Protein AF-A0A1B1ZJK2-F1 (afdb_monomer_lite)

Radius of gyration: 19.03 Å; chains: 1; bounding box: 49×29×57 Å

Foldseek 3Di:
DQDPVNVVVPDDCVVVVVVVVVVVLVVLLVVLCVPLPDDDDPPDPSNVVCPPHCVVVVSVLSSLLSSLLVCVVVVHDSQVSVLVCVVSPNALQSNQVSNVHHSVVSCVVHVVVSVCVVVVHDPPDDD

Secondary structure (DSSP, 8-state):
---HHHHHTTS--HHHHHHHHHHHHHHHHHHHHHHH-PPPPTTSHHHHHHTTSSHHHHHHHHHHHHHHHHHHHTT--SHHHHHHHHHTT--HHHHHHHTTS-HHHHHHHHHHHHHHHHTT--TT---

Sequence (127 aa):
MTTIPDHVLTVDVTPAATAVTAAAVAELDRHADAIAGVPPLPGTPEWEAEQGTDVPAQRETAWRLVAFRIGLAAGLDPLPHLVVLRHTGVSWDLIGRAAGITRQSAHERWAPRVAAVTAGRDPGTRP

Structure (mmCIF, N/CA/C/O backbone):
data_AF-A0A1B1ZJK2-F1
#
_entry.id   AF-A0A1B1ZJK2-F1
#
loop_
_atom_site.group_PDB
_atom_site.id
_atom_site.type_symbol
_atom_site.label_atom_id
_atom_site.label_alt_id
_atom_site.label_comp_id
_atom_site.label_asym_id
_atom_site.label_entity_id
_atom_site.label_seq_id
_atom_site.pdbx_PDB_ins_code
_atom_site.Cartn_x
_atom_site.Cartn_y
_atom_site.Cartn_z
_atom_site.occupancy
_atom_site.B_iso_or_equiv
_atom_site.auth_seq_id
_atom_site.auth_comp_id
_atom_site.auth_asym_id
_atom_site.auth_atom_id
_atom_site.pdbx_P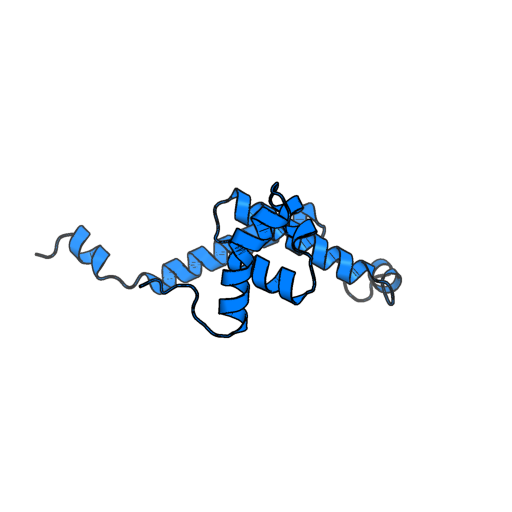DB_model_num
ATOM 1 N N . MET A 1 1 ? -33.452 -8.144 29.625 1.00 66.31 1 MET A N 1
ATOM 2 C CA . MET A 1 1 ? -33.573 -7.894 28.174 1.00 66.31 1 MET A CA 1
ATOM 3 C C . MET A 1 1 ? -32.297 -7.218 27.732 1.00 66.31 1 MET A C 1
ATOM 5 O O . MET A 1 1 ? -32.038 -6.118 28.195 1.00 66.31 1 MET A O 1
ATOM 9 N N . THR A 1 2 ? -31.489 -7.892 26.923 1.00 76.50 2 THR A N 1
ATOM 10 C CA . THR A 1 2 ? -30.295 -7.302 26.308 1.00 76.50 2 THR A CA 1
ATOM 11 C C . THR A 1 2 ? -30.757 -6.267 25.288 1.00 76.50 2 THR A C 1
ATOM 13 O O . THR A 1 2 ? -31.650 -6.561 24.489 1.00 76.50 2 THR A O 1
ATOM 16 N N . THR A 1 3 ? -30.237 -5.044 25.359 1.00 94.44 3 THR A N 1
ATOM 17 C CA . THR A 1 3 ? -30.608 -4.003 24.396 1.00 94.44 3 THR A CA 1
ATOM 18 C C . THR A 1 3 ? -29.933 -4.272 23.047 1.00 94.44 3 THR A C 1
ATOM 20 O O . THR A 1 3 ? -28.987 -5.056 22.958 1.00 94.44 3 THR A O 1
ATOM 23 N N . ILE A 1 4 ? -30.410 -3.636 21.973 1.00 93.38 4 ILE A N 1
ATOM 24 C CA . ILE A 1 4 ? -29.772 -3.750 20.650 1.00 93.38 4 ILE A CA 1
ATOM 25 C C . ILE A 1 4 ? -28.280 -3.346 20.708 1.00 93.38 4 ILE A C 1
ATOM 27 O O . ILE A 1 4 ? -27.463 -4.107 20.189 1.00 93.38 4 ILE A O 1
ATOM 31 N N . PRO A 1 5 ? -27.886 -2.231 21.366 1.00 95.50 5 PRO A N 1
ATOM 32 C CA . PRO A 1 5 ? -26.473 -1.899 21.563 1.00 95.50 5 PRO A CA 1
ATOM 33 C C . PRO A 1 5 ? -25.661 -2.999 22.258 1.00 95.50 5 PRO A C 1
ATOM 35 O O . PRO A 1 5 ? -24.592 -3.357 21.771 1.00 95.50 5 PRO A O 1
ATOM 38 N N . ASP A 1 6 ? -26.181 -3.580 23.343 1.00 95.69 6 ASP A N 1
ATOM 39 C CA . ASP A 1 6 ? -25.480 -4.638 24.083 1.00 95.69 6 ASP A CA 1
ATOM 40 C C . ASP A 1 6 ? -25.255 -5.884 23.215 1.00 95.69 6 ASP A C 1
ATOM 42 O O . ASP A 1 6 ? -24.209 -6.522 23.297 1.00 95.69 6 ASP A O 1
ATOM 46 N N . HIS A 1 7 ? -26.215 -6.220 22.347 1.00 92.06 7 HIS A N 1
ATOM 47 C CA . HIS A 1 7 ? -26.065 -7.326 21.405 1.00 92.06 7 HIS A CA 1
ATOM 48 C C . HIS A 1 7 ? -24.935 -7.068 20.400 1.00 92.06 7 HIS A C 1
ATOM 50 O O . HIS A 1 7 ? -24.073 -7.932 20.235 1.00 92.06 7 HIS A O 1
ATOM 56 N N . VAL A 1 8 ? -24.891 -5.884 19.776 1.00 95.19 8 VAL A N 1
ATOM 57 C CA . VAL A 1 8 ? -23.861 -5.530 18.778 1.00 95.19 8 VAL A CA 1
ATOM 58 C C . VAL A 1 8 ? -22.448 -5.624 19.363 1.00 95.19 8 VAL A C 1
ATOM 60 O O . VAL A 1 8 ? -21.541 -6.076 18.672 1.00 95.19 8 VAL A O 1
ATOM 63 N N . LEU A 1 9 ? -22.263 -5.282 20.643 1.00 95.31 9 LEU A N 1
ATOM 64 C CA . LEU A 1 9 ? -20.965 -5.379 21.324 1.00 95.31 9 LEU A CA 1
ATOM 65 C C . LEU A 1 9 ? -20.477 -6.822 21.555 1.00 95.31 9 LEU A C 1
ATOM 67 O O . LEU A 1 9 ? -19.307 -7.018 21.874 1.00 95.31 9 LEU A O 1
ATOM 71 N N . THR A 1 10 ? -21.346 -7.827 21.405 1.00 94.75 10 THR A N 1
ATOM 72 C CA . THR A 1 10 ? -21.007 -9.252 21.605 1.00 94.75 10 THR A CA 1
ATOM 73 C C . THR A 1 10 ? -20.830 -10.041 20.308 1.00 94.75 10 THR A C 1
ATOM 75 O O . THR A 1 10 ? -20.395 -11.191 20.347 1.00 94.75 10 THR A O 1
ATOM 78 N N . VAL A 1 11 ? -21.180 -9.455 19.161 1.00 96.62 11 VAL A N 1
ATOM 79 C CA . VAL A 1 11 ? -21.061 -10.109 17.854 1.00 96.62 11 VAL A CA 1
ATOM 80 C C . VAL A 1 11 ? -19.595 -10.146 17.426 1.00 96.62 11 VAL A C 1
ATOM 82 O O . VAL A 1 11 ? -18.902 -9.131 17.481 1.00 96.62 11 VAL A O 1
ATOM 85 N N . ASP A 1 12 ? -19.129 -11.300 16.943 1.00 96.31 12 ASP A N 1
ATOM 86 C CA . ASP A 1 12 ? -17.826 -11.383 16.285 1.00 96.31 12 ASP A CA 1
ATOM 87 C C . ASP A 1 12 ? -17.872 -10.670 14.927 1.00 96.31 12 ASP A C 1
ATOM 89 O O . ASP A 1 12 ? -18.517 -11.117 13.976 1.00 96.31 12 ASP A O 1
ATOM 93 N N . VAL A 1 13 ? -17.169 -9.543 14.844 1.00 97.00 13 VAL A N 1
ATOM 94 C CA . VAL A 1 13 ? -17.073 -8.722 13.632 1.00 97.00 13 VAL A CA 1
ATOM 95 C C . VAL A 1 13 ? -15.910 -9.125 12.724 1.00 97.00 13 VAL A C 1
ATOM 97 O O . VAL A 1 13 ? -15.763 -8.557 11.643 1.00 97.00 13 VAL A O 1
ATOM 100 N N . THR A 1 14 ? -15.091 -10.106 13.114 1.00 97.31 14 THR A N 1
ATOM 101 C CA . THR A 1 14 ? -13.879 -10.519 12.384 1.00 97.31 14 THR A CA 1
ATOM 102 C C . THR A 1 14 ? -14.145 -10.886 10.920 1.00 97.31 14 THR A C 1
ATOM 104 O O . THR A 1 14 ? -13.416 -10.394 10.047 1.00 97.31 14 THR A O 1
ATOM 107 N N . PRO A 1 15 ? -15.194 -11.666 10.581 1.00 97.50 15 PRO A N 1
ATOM 108 C CA . PRO A 1 15 ? -15.494 -11.976 9.183 1.00 97.50 15 PRO A CA 1
ATOM 109 C C . PRO A 1 15 ? -15.840 -10.726 8.364 1.00 97.50 15 PRO A C 1
ATOM 111 O O . PRO A 1 15 ? -15.367 -10.564 7.238 1.00 97.50 15 PRO A O 1
ATOM 114 N N . ALA A 1 16 ? -16.620 -9.809 8.944 1.00 97.69 16 ALA A N 1
ATOM 115 C CA . ALA A 1 16 ? -17.003 -8.564 8.287 1.00 97.69 16 ALA A CA 1
ATOM 116 C C . ALA A 1 16 ? -15.795 -7.635 8.092 1.00 97.69 16 ALA A C 1
ATOM 118 O O . ALA A 1 16 ? -15.606 -7.097 7.004 1.00 97.69 16 ALA A O 1
ATOM 119 N N . ALA A 1 17 ? -14.933 -7.500 9.104 1.00 96.31 17 ALA A N 1
ATOM 120 C CA . ALA A 1 17 ? -13.698 -6.722 9.012 1.00 96.31 17 ALA A CA 1
ATOM 121 C C . ALA A 1 17 ? -12.752 -7.269 7.927 1.00 96.31 17 ALA A C 1
ATOM 123 O O . ALA A 1 17 ? -12.169 -6.502 7.155 1.00 96.31 17 ALA A O 1
ATOM 124 N N . THR A 1 18 ? -12.650 -8.598 7.817 1.00 95.88 18 THR A N 1
ATOM 125 C CA . THR A 1 18 ? -11.867 -9.269 6.768 1.00 95.88 18 THR A CA 1
ATOM 126 C C . THR A 1 18 ? -12.433 -8.967 5.381 1.00 95.88 18 THR A C 1
ATOM 128 O O . THR A 1 18 ? -11.681 -8.592 4.482 1.00 95.88 18 THR A O 1
ATOM 131 N N . ALA A 1 19 ? -13.755 -9.061 5.210 1.00 97.12 19 ALA A N 1
ATOM 132 C CA . ALA A 1 19 ? -14.416 -8.756 3.942 1.00 97.12 19 ALA A CA 1
ATOM 133 C C . ALA A 1 19 ? -14.231 -7.287 3.528 1.00 97.12 19 ALA A C 1
ATOM 135 O O . ALA A 1 19 ? -13.925 -7.011 2.369 1.00 97.12 19 ALA A O 1
ATOM 136 N N . VAL A 1 20 ? -14.350 -6.349 4.474 1.00 96.56 20 VAL A N 1
ATOM 137 C CA . VAL A 1 20 ? -14.107 -4.918 4.226 1.00 96.56 20 VAL A CA 1
ATOM 138 C C . VAL A 1 20 ? -12.661 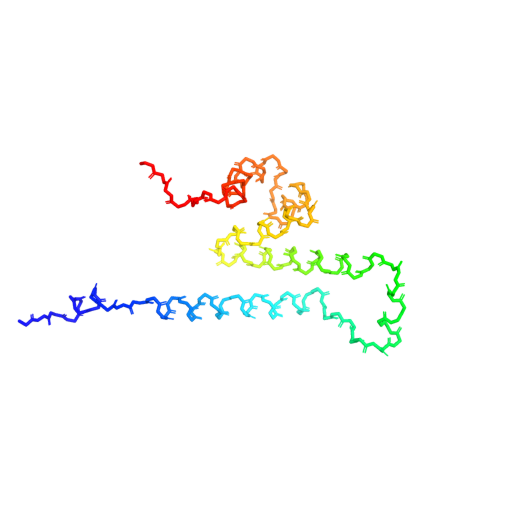-4.673 3.799 1.00 96.56 20 VAL A C 1
ATOM 140 O O . VAL A 1 20 ? -12.422 -3.964 2.825 1.00 96.56 20 VAL A O 1
ATOM 143 N N . THR A 1 21 ? -11.698 -5.295 4.480 1.00 92.56 21 THR A N 1
ATOM 144 C CA . THR A 1 21 ? -10.274 -5.161 4.139 1.00 92.56 21 THR A CA 1
ATOM 145 C C . THR A 1 21 ? -9.985 -5.712 2.744 1.00 92.56 21 THR A C 1
ATOM 147 O O . THR A 1 21 ? -9.339 -5.043 1.942 1.00 92.56 21 THR A O 1
ATOM 150 N N . ALA A 1 22 ? -10.510 -6.897 2.420 1.00 93.00 22 ALA A N 1
ATOM 151 C CA . ALA A 1 22 ? -10.351 -7.499 1.100 1.00 93.00 22 ALA A CA 1
ATOM 152 C C . ALA A 1 22 ? -10.964 -6.628 -0.009 1.00 93.00 22 ALA A C 1
ATOM 154 O O . ALA A 1 22 ? -10.344 -6.436 -1.053 1.00 93.00 22 ALA A O 1
ATOM 155 N N . ALA A 1 23 ? -12.147 -6.052 0.228 1.00 96.62 23 ALA A N 1
ATOM 156 C CA . ALA A 1 23 ? -12.793 -5.151 -0.722 1.00 96.62 23 ALA A CA 1
ATOM 157 C C . ALA A 1 23 ? -11.989 -3.859 -0.941 1.00 96.62 23 ALA A C 1
ATOM 159 O O . ALA A 1 23 ? -11.858 -3.409 -2.079 1.00 96.62 23 ALA A O 1
ATOM 160 N N . ALA A 1 24 ? -11.417 -3.288 0.123 1.00 93.06 24 ALA A N 1
ATOM 161 C CA . ALA A 1 24 ? -10.572 -2.100 0.027 1.00 93.06 24 ALA A CA 1
ATOM 162 C C . ALA A 1 24 ? -9.297 -2.365 -0.790 1.00 93.06 24 ALA A C 1
ATOM 164 O O . ALA A 1 24 ? -8.946 -1.555 -1.646 1.00 93.06 24 ALA A O 1
ATOM 165 N N . VAL A 1 25 ? -8.639 -3.510 -0.572 1.00 91.81 25 VAL A N 1
ATOM 166 C CA . VAL A 1 25 ? -7.463 -3.922 -1.357 1.00 91.81 25 VAL A CA 1
ATOM 167 C C . VAL A 1 25 ? -7.835 -4.129 -2.825 1.00 91.81 25 VAL A C 1
ATOM 169 O O . VAL A 1 25 ? -7.192 -3.559 -3.697 1.00 91.81 25 VAL A O 1
ATOM 172 N N . ALA A 1 26 ? -8.920 -4.853 -3.108 1.00 94.88 26 ALA A N 1
ATOM 173 C CA . ALA A 1 26 ? -9.353 -5.101 -4.482 1.00 94.88 26 ALA A CA 1
ATOM 174 C C . ALA A 1 26 ? -9.729 -3.814 -5.241 1.00 94.88 26 ALA A C 1
ATOM 176 O O . ALA A 1 26 ? -9.540 -3.729 -6.455 1.00 94.88 26 ALA A O 1
ATOM 177 N N . GLU A 1 27 ? -10.286 -2.811 -4.555 1.00 96.69 27 GLU A N 1
ATOM 178 C CA . GLU A 1 27 ? -10.572 -1.509 -5.170 1.00 96.69 27 GLU A CA 1
ATOM 179 C C . GLU A 1 27 ? -9.292 -0.704 -5.430 1.00 96.69 27 GLU A C 1
ATOM 181 O O . GLU A 1 27 ? -9.117 -0.101 -6.489 1.00 96.69 27 GLU A O 1
ATOM 186 N N . LEU A 1 28 ? -8.352 -0.740 -4.490 1.00 94.69 28 LEU A N 1
ATOM 187 C CA . LEU A 1 28 ? -7.046 -0.120 -4.662 1.00 94.69 28 LEU A CA 1
ATOM 188 C C . LEU A 1 28 ? -6.295 -0.724 -5.860 1.00 94.69 28 LEU A C 1
ATOM 190 O O . LEU A 1 28 ? -5.768 0.032 -6.677 1.00 94.69 28 LEU A O 1
ATOM 194 N N . ASP A 1 29 ? -6.318 -2.049 -6.006 1.00 93.12 29 ASP A N 1
ATOM 195 C CA . ASP A 1 29 ? -5.691 -2.765 -7.120 1.00 93.12 29 ASP A CA 1
ATOM 196 C C . ASP A 1 29 ? -6.327 -2.380 -8.464 1.00 93.12 29 ASP A C 1
ATOM 198 O O . ASP A 1 29 ? -5.612 -2.041 -9.407 1.00 93.12 29 ASP A O 1
ATOM 202 N N . ARG A 1 30 ? -7.667 -2.301 -8.535 1.00 96.00 30 ARG A N 1
ATOM 203 C CA . ARG A 1 30 ? -8.378 -1.822 -9.736 1.00 96.00 30 ARG A CA 1
ATOM 204 C C . ARG A 1 30 ? -7.942 -0.418 -10.149 1.00 96.00 30 ARG A C 1
ATOM 206 O O . ARG A 1 30 ? -7.729 -0.154 -11.333 1.00 96.00 30 ARG A O 1
ATOM 213 N N . HIS A 1 31 ? -7.813 0.499 -9.193 1.00 97.12 31 HIS A N 1
ATOM 214 C CA . HIS A 1 31 ? -7.345 1.851 -9.487 1.00 97.12 31 HIS A CA 1
ATOM 215 C C . HIS A 1 31 ? -5.857 1.892 -9.862 1.00 97.12 31 HIS A C 1
ATOM 217 O O . HIS A 1 31 ? -5.469 2.694 -10.714 1.00 97.12 31 HIS A O 1
ATOM 223 N N . ALA A 1 32 ? -5.026 1.035 -9.265 1.00 95.69 32 ALA A N 1
ATOM 224 C CA . ALA A 1 32 ? -3.619 0.919 -9.623 1.00 95.69 32 ALA A CA 1
ATOM 225 C C . ALA A 1 32 ? -3.440 0.395 -11.055 1.00 95.69 32 ALA A C 1
ATOM 227 O O . ALA A 1 32 ? -2.681 0.997 -11.816 1.00 95.69 32 ALA A O 1
ATOM 228 N N . ASP A 1 33 ? -4.206 -0.620 -11.460 1.00 95.25 33 ASP A N 1
ATOM 229 C CA . ASP A 1 33 ? -4.238 -1.134 -12.835 1.00 95.25 33 ASP A CA 1
ATOM 230 C C . ASP A 1 33 ? -4.646 -0.052 -13.839 1.00 95.25 33 ASP A C 1
ATOM 232 O O . ASP A 1 33 ? -4.010 0.112 -14.881 1.00 95.25 33 ASP A O 1
ATOM 236 N N . ALA A 1 34 ? -5.674 0.737 -13.511 1.00 96.12 34 ALA A N 1
ATOM 237 C CA . ALA A 1 34 ? -6.159 1.805 -14.383 1.00 96.12 34 ALA A CA 1
ATOM 238 C C . ALA A 1 34 ? -5.120 2.920 -14.619 1.00 96.12 34 ALA A C 1
ATOM 240 O O . ALA A 1 34 ? -5.140 3.565 -15.666 1.00 96.12 34 ALA A O 1
ATOM 241 N N . ILE A 1 35 ? -4.223 3.164 -13.658 1.00 95.62 35 ILE A N 1
ATOM 242 C CA . ILE A 1 35 ? -3.233 4.251 -13.717 1.00 95.62 35 ILE A CA 1
ATOM 243 C C . ILE A 1 35 ? -1.873 3.759 -14.226 1.00 95.62 35 ILE A C 1
ATOM 245 O O . ILE A 1 35 ? -1.248 4.431 -15.044 1.00 95.62 35 ILE A O 1
ATOM 249 N N . ALA A 1 36 ? -1.384 2.623 -13.723 1.00 93.50 36 ALA A N 1
ATOM 250 C CA . ALA A 1 36 ? -0.075 2.072 -14.084 1.00 93.50 36 ALA A CA 1
ATOM 251 C C . ALA A 1 36 ? -0.120 1.212 -15.360 1.00 93.50 36 ALA A C 1
ATOM 253 O O . ALA A 1 36 ? 0.924 0.939 -15.959 1.00 93.50 36 ALA A O 1
ATOM 254 N N . GLY A 1 37 ? -1.324 0.824 -15.788 1.00 91.62 37 GLY A N 1
ATOM 255 C CA . GLY A 1 37 ? -1.557 -0.087 -16.896 1.00 91.62 37 GLY A CA 1
ATOM 256 C C . GLY A 1 37 ? -1.395 -1.549 -16.486 1.00 91.62 37 GLY A C 1
ATOM 257 O O . GLY A 1 37 ? -0.605 -1.895 -15.606 1.00 91.62 37 GLY A O 1
ATOM 258 N N . VAL A 1 38 ? -2.132 -2.419 -17.174 1.00 88.44 38 VAL A N 1
ATOM 259 C CA . VAL A 1 38 ? -2.024 -3.871 -17.008 1.00 88.44 38 VAL A CA 1
ATOM 260 C C . VAL A 1 38 ? -0.794 -4.372 -17.783 1.00 88.44 38 VAL A C 1
ATOM 262 O O . VAL A 1 38 ? -0.577 -3.927 -18.915 1.00 88.44 38 VAL A O 1
ATOM 265 N N . PRO A 1 39 ? 0.034 -5.264 -17.207 1.00 89.12 39 PRO A N 1
ATOM 266 C CA . PRO A 1 39 ? 1.141 -5.888 -17.928 1.00 89.12 39 PRO A CA 1
ATOM 267 C C . PRO A 1 39 ? 0.677 -6.629 -19.195 1.00 89.12 39 PRO A C 1
ATOM 269 O O . PRO A 1 39 ? -0.456 -7.119 -19.233 1.00 89.12 39 PRO A O 1
ATOM 272 N N . PRO A 1 40 ? 1.536 -6.758 -20.223 1.00 92.12 40 PRO A N 1
ATOM 273 C CA . PRO A 1 40 ? 1.206 -7.551 -21.402 1.00 92.12 40 PRO A CA 1
ATOM 274 C C . PRO A 1 40 ? 1.005 -9.028 -21.030 1.00 92.12 40 PRO A C 1
ATOM 276 O O . PRO A 1 40 ? 1.631 -9.549 -20.101 1.00 92.12 40 PRO A O 1
ATOM 279 N N . LEU A 1 41 ? 0.117 -9.710 -21.757 1.00 92.19 41 LEU A N 1
ATOM 280 C CA . LEU A 1 41 ? -0.170 -11.124 -21.517 1.00 92.19 41 LEU A CA 1
ATOM 281 C C . LEU A 1 41 ? 1.026 -11.997 -21.937 1.00 92.19 41 LEU A C 1
ATOM 283 O O . LEU A 1 41 ? 1.631 -11.731 -22.975 1.00 92.19 41 LEU A O 1
ATOM 287 N N . PRO A 1 42 ? 1.344 -13.073 -21.195 1.00 92.75 42 PRO A N 1
ATOM 288 C CA . PRO A 1 42 ? 2.397 -14.002 -21.590 1.00 92.75 42 PRO A CA 1
ATOM 289 C C . PRO A 1 42 ? 2.224 -14.525 -23.023 1.00 92.75 42 PRO A C 1
ATOM 291 O O . PRO A 1 42 ? 1.139 -14.974 -23.397 1.00 92.75 42 PRO A O 1
ATOM 294 N N . GLY A 1 43 ? 3.302 -14.479 -23.811 1.00 92.69 43 GLY A N 1
ATOM 295 C CA . GLY A 1 43 ? 3.336 -14.950 -25.200 1.00 92.69 43 GLY A CA 1
ATOM 296 C C . GLY A 1 43 ? 2.825 -13.962 -26.258 1.00 92.69 43 GLY A C 1
ATOM 297 O O . GLY A 1 43 ? 2.769 -14.326 -27.433 1.00 92.69 43 GLY A O 1
ATOM 298 N N . THR A 1 44 ? 2.451 -12.727 -25.896 1.00 95.75 44 THR A N 1
ATOM 299 C CA . THR A 1 44 ? 2.182 -11.678 -26.899 1.00 95.75 44 THR A CA 1
ATOM 300 C C . THR A 1 44 ? 3.480 -11.029 -27.395 1.00 95.75 44 THR A C 1
ATOM 302 O O . THR A 1 44 ? 4.487 -11.063 -26.683 1.00 95.75 44 THR A O 1
ATOM 305 N N . PRO A 1 45 ? 3.488 -10.389 -28.584 1.00 95.75 45 PRO A N 1
ATO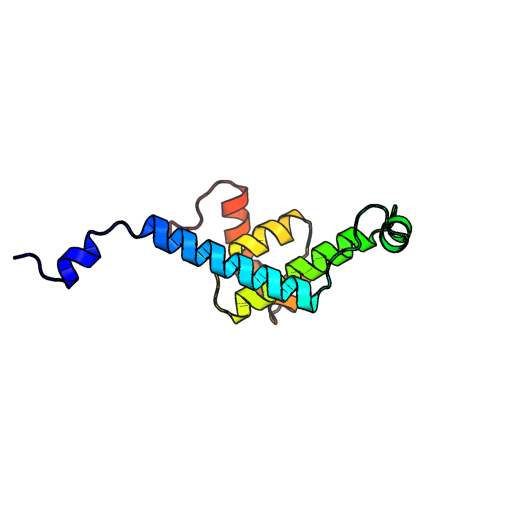M 306 C CA . PRO A 1 45 ? 4.666 -9.675 -29.082 1.00 95.75 45 PRO A CA 1
ATOM 307 C C . PRO A 1 45 ? 5.197 -8.613 -28.110 1.00 95.75 45 PRO A C 1
ATOM 309 O O . PRO A 1 45 ? 6.407 -8.446 -27.982 1.00 95.75 45 PRO A O 1
ATOM 312 N N . GLU A 1 46 ? 4.308 -7.917 -27.400 1.00 91.81 46 GLU A N 1
ATOM 313 C CA . GLU A 1 46 ? 4.672 -6.917 -26.393 1.00 91.81 46 GLU A CA 1
ATOM 314 C C . GLU A 1 46 ? 5.347 -7.560 -25.176 1.00 91.81 46 GLU A C 1
ATOM 316 O O . GLU A 1 46 ? 6.317 -7.016 -24.660 1.00 91.81 46 GLU A O 1
ATOM 321 N N . TRP A 1 47 ? 4.873 -8.732 -24.738 1.00 93.25 47 TRP A N 1
ATOM 322 C CA . TRP A 1 47 ? 5.492 -9.479 -23.642 1.00 93.25 47 TRP A CA 1
ATOM 323 C C . TRP A 1 47 ? 6.870 -10.023 -24.025 1.00 93.25 47 TRP A C 1
ATOM 325 O O . TRP A 1 47 ? 7.803 -9.932 -23.227 1.00 93.25 47 TRP A O 1
ATOM 335 N N . GLU A 1 48 ? 7.015 -10.544 -25.248 1.00 94.19 48 GLU A N 1
ATOM 336 C CA . GLU A 1 48 ? 8.298 -11.027 -25.778 1.00 94.19 48 GLU A CA 1
ATOM 337 C C . GLU A 1 48 ? 9.322 -9.889 -25.901 1.00 94.19 48 GLU A C 1
ATOM 339 O O . GLU A 1 48 ? 10.489 -10.053 -25.550 1.00 94.19 48 GLU A O 1
ATOM 344 N N . ALA A 1 49 ? 8.881 -8.702 -26.333 1.00 93.00 49 ALA A N 1
ATOM 345 C CA . ALA A 1 49 ? 9.738 -7.522 -26.451 1.00 93.00 49 ALA A CA 1
ATOM 346 C C . ALA A 1 49 ? 10.290 -7.028 -25.100 1.00 93.00 49 ALA A C 1
ATOM 348 O O . ALA A 1 49 ? 11.342 -6.391 -25.065 1.00 93.00 49 ALA A O 1
ATOM 349 N N . GLU A 1 50 ? 9.597 -7.312 -23.994 1.00 92.25 50 GLU A N 1
ATOM 350 C CA . GLU A 1 50 ? 10.042 -6.955 -22.643 1.00 92.25 50 GLU A CA 1
ATOM 351 C C . GLU A 1 50 ? 10.994 -8.002 -22.027 1.00 92.25 50 GLU A C 1
ATOM 353 O O . GLU A 1 50 ? 11.630 -7.715 -21.005 1.00 92.25 50 GLU A O 1
ATOM 358 N N . GLN A 1 51 ? 11.149 -9.191 -22.630 1.00 91.38 51 GLN A N 1
ATOM 359 C CA . GLN A 1 51 ? 12.002 -10.248 -22.079 1.00 91.38 51 GLN A CA 1
ATOM 360 C C . GLN A 1 51 ? 13.476 -9.832 -22.043 1.00 91.38 51 GLN A C 1
ATOM 362 O O . GLN A 1 51 ? 14.034 -9.309 -23.005 1.00 91.38 51 GLN A O 1
ATOM 367 N N . GLY A 1 52 ? 14.125 -10.080 -20.903 1.00 89.50 52 GLY A N 1
ATOM 368 C CA . GLY A 1 52 ? 15.521 -9.694 -20.679 1.00 89.50 52 GLY A CA 1
ATOM 369 C C . GLY A 1 52 ? 15.741 -8.195 -20.440 1.00 89.50 52 GLY A C 1
ATOM 370 O O . GLY A 1 52 ? 16.890 -7.762 -20.379 1.00 89.50 52 GLY A O 1
ATOM 371 N N . THR A 1 53 ? 14.671 -7.410 -20.288 1.00 94.31 53 THR A N 1
ATOM 372 C CA . THR A 1 53 ? 14.731 -5.989 -19.917 1.00 94.31 53 THR A CA 1
ATOM 373 C C . THR A 1 53 ? 14.273 -5.766 -18.472 1.00 94.31 53 THR A C 1
ATOM 375 O O . THR A 1 53 ? 13.622 -6.620 -17.872 1.00 94.31 53 THR A O 1
ATOM 378 N N . ASP A 1 54 ? 14.542 -4.577 -17.928 1.00 94.62 54 ASP A N 1
ATOM 379 C CA . ASP A 1 54 ? 14.047 -4.171 -16.603 1.00 94.62 54 ASP A CA 1
ATOM 380 C C . ASP A 1 54 ? 12.592 -3.662 -16.625 1.00 94.62 54 ASP A C 1
ATOM 382 O O . ASP A 1 54 ? 12.042 -3.309 -15.577 1.00 94.62 54 ASP A O 1
ATOM 386 N N . VAL A 1 55 ? 11.952 -3.593 -17.799 1.00 92.88 55 VAL A N 1
ATOM 387 C CA . VAL A 1 55 ? 10.612 -3.002 -17.966 1.00 92.88 55 VAL A CA 1
ATOM 388 C C . VAL A 1 55 ? 9.562 -3.667 -17.063 1.00 92.88 55 VAL A C 1
ATOM 390 O O . VAL A 1 55 ? 8.841 -2.925 -16.384 1.00 92.88 55 VAL A O 1
ATOM 393 N N . PRO A 1 56 ? 9.493 -5.010 -16.938 1.00 92.00 56 PRO A N 1
ATOM 394 C CA . PRO A 1 56 ? 8.531 -5.647 -16.040 1.00 92.00 56 PRO A CA 1
ATOM 395 C C . PRO A 1 56 ? 8.699 -5.214 -14.575 1.00 92.00 56 PRO A C 1
ATOM 397 O O . PRO A 1 56 ? 7.718 -4.887 -13.907 1.00 92.00 56 PRO A O 1
ATOM 400 N N . ALA A 1 57 ? 9.940 -5.117 -14.086 1.00 91.69 57 ALA A N 1
ATOM 401 C CA . ALA A 1 57 ? 10.233 -4.696 -12.714 1.00 91.69 57 ALA A CA 1
ATOM 402 C C . ALA A 1 57 ? 9.914 -3.207 -12.476 1.00 91.69 57 ALA A C 1
ATOM 404 O O . ALA A 1 57 ? 9.413 -2.824 -11.410 1.00 91.69 57 ALA A O 1
ATOM 405 N N . GLN A 1 58 ? 10.166 -2.353 -13.474 1.00 93.00 58 GLN A N 1
ATOM 406 C CA . GLN A 1 58 ? 9.801 -0.935 -13.423 1.00 93.00 58 GLN A CA 1
ATOM 407 C C . GLN A 1 58 ? 8.282 -0.751 -13.372 1.00 93.00 5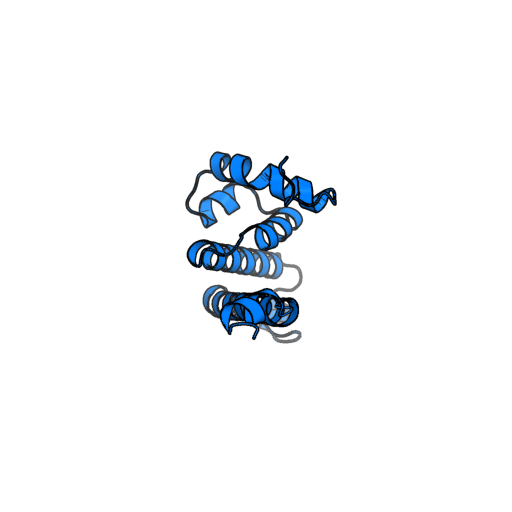8 GLN A C 1
ATOM 409 O O . GLN A 1 58 ? 7.793 0.039 -12.561 1.00 93.00 58 GLN A O 1
ATOM 414 N N . ARG A 1 59 ? 7.532 -1.512 -14.179 1.00 93.00 59 ARG A N 1
ATOM 415 C CA . ARG A 1 59 ? 6.062 -1.506 -14.187 1.00 93.00 59 ARG A CA 1
ATOM 416 C C . ARG A 1 59 ? 5.498 -1.949 -12.843 1.00 93.00 59 ARG A C 1
ATOM 418 O O . ARG A 1 59 ? 4.642 -1.270 -12.282 1.00 93.00 59 ARG A O 1
ATOM 425 N N . GLU A 1 60 ? 6.028 -3.032 -12.290 1.00 93.44 60 GLU A N 1
ATOM 426 C CA . GLU A 1 60 ? 5.616 -3.545 -10.984 1.00 93.44 60 GLU A CA 1
ATOM 427 C C . GLU A 1 60 ? 5.893 -2.527 -9.860 1.00 93.44 60 GLU A C 1
ATOM 429 O O . GLU A 1 60 ? 5.058 -2.292 -8.984 1.00 93.44 60 GLU A O 1
ATOM 434 N N . THR A 1 61 ? 7.044 -1.849 -9.911 1.00 95.31 61 THR A N 1
ATOM 435 C CA . THR A 1 61 ? 7.381 -0.764 -8.977 1.00 95.31 61 THR A CA 1
ATOM 436 C C . THR A 1 61 ? 6.431 0.425 -9.128 1.00 95.31 61 THR A C 1
ATOM 438 O O . THR A 1 61 ? 5.949 0.954 -8.124 1.00 95.31 61 THR A O 1
ATOM 441 N N . ALA A 1 62 ? 6.132 0.840 -10.361 1.00 95.75 62 ALA A N 1
ATOM 442 C CA . ALA A 1 62 ? 5.200 1.929 -10.638 1.00 95.75 62 ALA A CA 1
ATOM 443 C C . ALA A 1 62 ? 3.797 1.611 -10.106 1.00 95.75 62 ALA A C 1
ATOM 445 O O . ALA A 1 62 ? 3.214 2.430 -9.393 1.00 95.75 62 ALA A O 1
ATOM 446 N N . TRP A 1 63 ? 3.304 0.400 -10.367 1.00 96.62 63 TRP A N 1
ATOM 447 C CA . TRP A 1 63 ? 2.022 -0.083 -9.863 1.00 96.62 63 TRP A CA 1
ATOM 448 C C . TRP A 1 63 ? 1.964 -0.030 -8.331 1.00 96.62 63 TRP A C 1
ATOM 450 O O . TRP A 1 63 ? 1.052 0.571 -7.764 1.00 96.62 63 TRP A O 1
ATOM 460 N N . ARG A 1 64 ? 2.998 -0.531 -7.636 1.00 96.25 64 ARG A N 1
ATOM 461 C CA . ARG A 1 64 ? 3.055 -0.500 -6.161 1.00 96.25 64 ARG A CA 1
ATOM 462 C C . ARG A 1 64 ? 3.092 0.912 -5.590 1.00 96.25 64 ARG A C 1
ATOM 464 O O . ARG A 1 64 ? 2.511 1.164 -4.535 1.00 96.25 64 ARG A O 1
ATOM 471 N N . LEU A 1 65 ? 3.779 1.836 -6.257 1.00 97.31 65 LEU A N 1
ATOM 472 C CA . LEU A 1 65 ? 3.814 3.238 -5.844 1.00 97.31 65 LEU A CA 1
ATOM 473 C C . LEU A 1 65 ? 2.450 3.907 -6.020 1.00 97.31 65 LEU A C 1
ATOM 475 O O . LEU A 1 65 ? 2.051 4.687 -5.160 1.00 97.31 65 LEU A O 1
ATOM 479 N N . VAL A 1 66 ? 1.724 3.599 -7.095 1.00 97.44 66 VAL A N 1
ATOM 480 C CA . VAL A 1 66 ? 0.356 4.090 -7.306 1.00 97.44 66 VAL A CA 1
ATOM 481 C C . VAL A 1 66 ? -0.590 3.532 -6.243 1.00 97.44 66 VAL A C 1
ATOM 483 O O . VAL A 1 66 ? -1.280 4.308 -5.586 1.00 97.44 66 VAL A O 1
ATOM 486 N N . ALA A 1 67 ? -0.551 2.221 -6.011 1.00 96.56 67 ALA A N 1
ATOM 487 C CA . ALA A 1 67 ? -1.273 1.537 -4.943 1.00 96.56 67 ALA A CA 1
ATOM 488 C C . ALA A 1 67 ? -1.051 2.212 -3.575 1.00 96.56 67 ALA A C 1
ATOM 490 O O . ALA A 1 67 ? -1.994 2.647 -2.914 1.00 96.56 67 ALA A O 1
ATOM 491 N N . PHE A 1 68 ? 0.213 2.414 -3.192 1.00 97.44 68 PHE A N 1
ATOM 492 C CA . PHE A 1 68 ? 0.591 3.126 -1.969 1.00 97.44 68 PHE A CA 1
ATOM 493 C C . PHE A 1 68 ? 0.027 4.555 -1.902 1.00 97.44 68 PHE A C 1
ATOM 495 O O . PHE A 1 68 ? -0.450 4.984 -0.851 1.00 97.44 68 PHE A O 1
ATOM 502 N N . ARG A 1 69 ? 0.052 5.295 -3.017 1.00 97.75 69 ARG A N 1
ATOM 503 C CA . ARG A 1 69 ? -0.480 6.664 -3.095 1.00 97.75 69 ARG A CA 1
ATOM 504 C C . ARG A 1 69 ? -1.988 6.717 -2.900 1.00 97.75 69 ARG A C 1
ATOM 506 O O . ARG A 1 69 ? -2.462 7.584 -2.169 1.00 97.75 69 ARG A O 1
ATOM 513 N N . ILE A 1 70 ? -2.722 5.807 -3.534 1.00 97.25 70 ILE A N 1
ATOM 514 C CA . ILE A 1 70 ? -4.177 5.698 -3.389 1.00 97.25 70 ILE A CA 1
ATOM 515 C C . ILE A 1 70 ? -4.520 5.344 -1.944 1.00 97.25 70 ILE A C 1
ATOM 517 O O . ILE A 1 70 ? -5.324 6.039 -1.328 1.00 97.25 70 ILE A O 1
ATOM 521 N N . GLY A 1 71 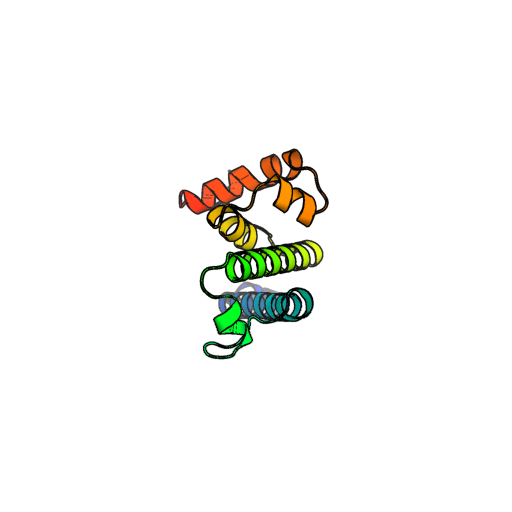? -3.861 4.326 -1.379 1.00 96.25 71 GLY A N 1
ATOM 522 C CA . GLY A 1 71 ? -4.085 3.906 0.003 1.00 96.25 71 GLY A CA 1
ATOM 523 C C . GLY A 1 71 ? -3.851 5.037 1.005 1.00 96.25 71 GLY A C 1
ATOM 524 O O . GLY A 1 71 ? -4.702 5.287 1.856 1.00 96.25 71 GLY A O 1
ATOM 525 N N . LEU A 1 72 ? -2.754 5.790 0.854 1.00 96.50 72 LEU A N 1
ATOM 526 C CA . LEU A 1 72 ? -2.488 6.973 1.678 1.00 96.50 72 LEU A CA 1
ATOM 527 C C . LEU A 1 72 ? -3.571 8.048 1.540 1.00 96.50 72 LEU A C 1
ATOM 529 O O . LEU A 1 72 ? -4.014 8.593 2.549 1.00 96.50 72 LEU A O 1
ATOM 533 N N . ALA A 1 73 ? -3.992 8.363 0.313 1.00 96.38 73 ALA A N 1
ATOM 534 C CA . ALA A 1 73 ? -5.022 9.370 0.064 1.00 96.38 73 ALA A CA 1
ATOM 535 C C . ALA A 1 73 ? -6.400 8.952 0.611 1.00 96.38 73 ALA A C 1
ATOM 537 O O . ALA A 1 73 ? -7.164 9.803 1.058 1.00 96.38 73 ALA A O 1
ATOM 538 N N . ALA A 1 74 ? -6.691 7.649 0.620 1.00 95.69 74 ALA A N 1
ATOM 539 C CA . ALA A 1 74 ? -7.904 7.065 1.189 1.00 95.69 74 ALA A CA 1
ATOM 540 C C . ALA A 1 74 ? -7.853 6.905 2.723 1.00 95.69 74 ALA A C 1
ATOM 542 O O . ALA A 1 74 ? -8.840 6.489 3.327 1.00 95.69 74 ALA A O 1
ATOM 543 N N . GLY A 1 75 ? -6.722 7.221 3.366 1.00 94.88 75 GLY A N 1
ATOM 544 C CA . GLY A 1 75 ? -6.548 7.083 4.815 1.00 94.88 75 GLY A CA 1
ATOM 545 C C . GLY A 1 75 ? -6.342 5.642 5.298 1.00 94.88 75 GLY A C 1
ATOM 546 O O . GLY A 1 75 ? -6.515 5.375 6.486 1.00 94.88 75 GLY A O 1
ATOM 547 N N . LEU A 1 76 ? -5.973 4.717 4.407 1.00 94.00 76 LEU A N 1
ATOM 548 C CA . LEU A 1 76 ? -5.632 3.339 4.767 1.00 94.00 76 LEU A CA 1
ATOM 549 C C . LEU A 1 76 ? -4.248 3.275 5.426 1.00 94.00 76 LEU A C 1
ATOM 551 O O . LEU A 1 76 ? -3.382 4.113 5.159 1.00 94.00 76 LEU A O 1
ATOM 555 N N . ASP A 1 77 ? -4.013 2.264 6.271 1.00 92.62 77 ASP A N 1
ATOM 556 C CA . ASP A 1 77 ? -2.680 2.051 6.845 1.00 92.62 77 ASP A CA 1
ATOM 557 C C . ASP A 1 77 ? -1.677 1.748 5.719 1.00 92.62 77 ASP A C 1
ATOM 559 O O . ASP A 1 77 ? -1.828 0.746 5.017 1.00 92.62 77 ASP A O 1
ATOM 563 N N . PRO A 1 78 ? -0.627 2.568 5.529 1.00 94.00 78 PRO A N 1
ATOM 564 C CA . PRO A 1 78 ? 0.334 2.342 4.457 1.00 94.00 78 PRO A CA 1
ATOM 565 C C . PRO A 1 78 ? 1.276 1.160 4.713 1.00 94.00 78 PRO A C 1
ATOM 567 O O . PRO A 1 78 ? 2.034 0.787 3.815 1.00 94.00 78 PRO A O 1
ATOM 570 N N . LEU A 1 79 ? 1.305 0.608 5.932 1.00 95.12 79 LEU A N 1
ATOM 571 C CA . LEU A 1 79 ? 2.316 -0.365 6.343 1.00 95.12 79 LEU A CA 1
ATOM 572 C C . LEU A 1 79 ? 2.403 -1.610 5.436 1.00 95.12 79 LEU A C 1
ATOM 574 O O . LEU A 1 79 ? 3.531 -1.943 5.062 1.00 95.12 79 LEU A O 1
ATOM 578 N N . PRO A 1 80 ? 1.299 -2.257 5.008 1.00 92.31 80 PRO A N 1
ATOM 579 C CA . PRO A 1 80 ? 1.374 -3.407 4.104 1.00 92.31 80 PRO A CA 1
ATOM 580 C C . PRO A 1 80 ? 2.096 -3.081 2.788 1.00 92.31 80 PRO A C 1
ATOM 582 O O . PRO A 1 80 ? 2.999 -3.807 2.377 1.00 92.31 80 PRO A O 1
ATOM 585 N N . HIS A 1 81 ? 1.786 -1.936 2.172 1.00 95.06 81 HIS A N 1
ATOM 586 C CA . HIS A 1 81 ? 2.448 -1.495 0.940 1.00 95.06 81 HIS A CA 1
ATOM 587 C C . HIS A 1 81 ? 3.919 -1.139 1.173 1.00 95.06 81 HIS A C 1
ATOM 589 O O . HIS A 1 81 ? 4.781 -1.483 0.365 1.00 95.06 81 HIS A O 1
ATOM 595 N N . LEU A 1 82 ? 4.227 -0.471 2.288 1.00 96.88 82 LEU A N 1
ATOM 596 C CA . LEU A 1 82 ? 5.589 -0.069 2.636 1.00 96.88 82 LEU A CA 1
ATOM 597 C C . LEU A 1 82 ? 6.512 -1.266 2.862 1.00 96.88 82 LEU A C 1
ATOM 599 O O . LEU A 1 82 ? 7.666 -1.215 2.442 1.00 96.88 82 LEU A O 1
ATOM 603 N N . VAL A 1 83 ? 6.024 -2.337 3.493 1.00 96.44 83 VAL A N 1
ATOM 604 C CA . VAL A 1 83 ? 6.800 -3.573 3.683 1.00 96.44 83 VAL A CA 1
ATOM 605 C C . VAL A 1 83 ? 7.194 -4.160 2.331 1.00 96.44 83 VAL A C 1
ATOM 607 O O . VAL A 1 83 ? 8.373 -4.440 2.118 1.00 96.44 83 VAL A O 1
ATOM 610 N N . VAL A 1 84 ? 6.247 -4.266 1.395 1.00 94.50 84 VAL A N 1
ATOM 611 C CA . VAL A 1 84 ? 6.516 -4.792 0.050 1.00 94.50 84 VAL A CA 1
ATOM 612 C C . VAL A 1 84 ? 7.469 -3.876 -0.722 1.00 94.50 84 VAL A C 1
ATOM 614 O O . VAL A 1 84 ? 8.491 -4.345 -1.209 1.00 94.50 84 VAL A O 1
ATOM 617 N N . LEU A 1 85 ? 7.205 -2.564 -0.769 1.00 96.56 85 LEU A N 1
ATOM 618 C CA . LEU A 1 85 ? 8.073 -1.583 -1.438 1.00 96.56 85 LEU A CA 1
ATOM 619 C C . LEU A 1 85 ? 9.514 -1.639 -0.912 1.00 96.56 85 LEU A C 1
ATOM 621 O O . LEU A 1 85 ? 10.477 -1.588 -1.677 1.00 96.56 85 LEU A O 1
ATOM 625 N N . ARG A 1 86 ? 9.686 -1.749 0.409 1.00 96.94 86 ARG A N 1
ATOM 626 C CA . ARG A 1 86 ? 11.015 -1.835 1.022 1.00 96.94 86 ARG A CA 1
ATOM 627 C C . ARG A 1 86 ? 11.687 -3.176 0.756 1.00 96.94 86 ARG A C 1
ATOM 629 O O . ARG A 1 86 ? 12.897 -3.180 0.536 1.00 96.94 86 ARG A O 1
ATOM 636 N N . HIS A 1 87 ? 10.930 -4.272 0.738 1.00 93.88 87 HIS A N 1
ATOM 637 C CA . HIS A 1 87 ? 11.440 -5.592 0.377 1.00 93.88 87 HIS A CA 1
ATOM 638 C C . HIS A 1 87 ? 11.952 -5.631 -1.070 1.00 93.88 87 HIS A C 1
ATOM 640 O O . HIS A 1 87 ? 13.012 -6.194 -1.323 1.00 93.88 87 HIS A O 1
ATOM 646 N N . THR A 1 88 ? 11.279 -4.944 -1.998 1.00 91.50 88 THR A N 1
ATOM 647 C CA . THR A 1 88 ? 11.699 -4.835 -3.407 1.00 91.50 88 THR A CA 1
ATOM 648 C C . THR A 1 88 ? 12.735 -3.730 -3.657 1.00 91.50 88 THR A C 1
ATOM 650 O O . THR A 1 88 ? 12.977 -3.349 -4.798 1.00 91.50 88 THR A O 1
ATOM 653 N N . GLY A 1 89 ? 13.350 -3.175 -2.606 1.00 94.44 89 GLY A N 1
ATOM 654 C CA . GLY A 1 89 ? 14.466 -2.230 -2.726 1.00 94.44 89 GLY A CA 1
ATOM 655 C C . GLY A 1 89 ? 14.087 -0.764 -2.975 1.00 94.44 89 GLY A C 1
ATOM 656 O O . GLY A 1 89 ? 14.982 0.077 -3.082 1.00 94.44 89 GLY A O 1
ATOM 657 N N . VAL A 1 90 ? 12.799 -0.402 -2.996 1.00 97.50 90 VAL A N 1
ATOM 658 C CA . VAL A 1 90 ? 12.357 0.984 -3.234 1.00 97.50 90 VAL A CA 1
ATOM 659 C C . VAL A 1 90 ? 12.851 1.902 -2.121 1.00 97.50 90 VAL A C 1
ATOM 661 O O . VAL A 1 90 ? 12.583 1.673 -0.941 1.00 97.50 90 VAL A O 1
ATOM 664 N N . SER A 1 91 ? 13.581 2.959 -2.475 1.00 97.88 91 SER A N 1
ATOM 665 C CA . SER A 1 91 ? 14.217 3.850 -1.502 1.00 97.88 91 SER A CA 1
ATOM 666 C C . SER A 1 91 ? 13.209 4.699 -0.716 1.00 97.88 91 SER A C 1
ATOM 668 O O . SER A 1 91 ? 12.129 5.043 -1.196 1.00 97.88 91 SER A O 1
ATOM 670 N N . TRP A 1 92 ? 13.604 5.125 0.488 1.00 98.19 92 TRP A N 1
ATOM 671 C CA . TRP A 1 92 ? 12.831 6.094 1.277 1.00 98.19 92 TRP A CA 1
ATOM 672 C C . TRP A 1 92 ? 12.653 7.443 0.580 1.00 98.19 92 TRP A C 1
ATOM 674 O O . TRP A 1 92 ? 11.707 8.162 0.883 1.00 98.19 92 TRP A O 1
ATOM 684 N N . ASP A 1 93 ? 13.546 7.787 -0.347 1.00 98.56 93 ASP A N 1
ATOM 685 C CA . ASP A 1 93 ? 13.396 8.983 -1.170 1.00 98.56 93 ASP A CA 1
ATOM 686 C C . ASP A 1 93 ? 12.204 8.852 -2.124 1.00 98.56 93 ASP A C 1
ATOM 688 O O . ASP A 1 93 ? 11.337 9.724 -2.155 1.00 98.56 93 ASP A O 1
ATOM 692 N N . LEU A 1 94 ? 12.114 7.734 -2.851 1.00 98.31 94 LEU A N 1
ATOM 693 C CA . LEU A 1 94 ? 11.012 7.498 -3.780 1.00 98.31 94 LEU A CA 1
ATOM 694 C C . LEU A 1 94 ? 9.678 7.324 -3.040 1.00 98.31 94 LEU A C 1
ATOM 696 O O . LEU A 1 94 ? 8.666 7.877 -3.463 1.00 98.31 94 LEU A O 1
ATOM 700 N N . ILE A 1 95 ? 9.693 6.643 -1.891 1.00 98.44 95 ILE A N 1
ATOM 701 C CA . ILE A 1 95 ? 8.531 6.534 -0.994 1.00 98.44 95 ILE A CA 1
ATOM 702 C C . ILE A 1 95 ? 8.100 7.915 -0.483 1.00 98.44 95 ILE A C 1
ATOM 704 O O . ILE A 1 95 ? 6.912 8.232 -0.510 1.00 98.44 95 ILE A O 1
ATOM 708 N N . GLY A 1 96 ? 9.047 8.751 -0.046 1.00 98.12 96 GLY A N 1
ATOM 709 C CA . GLY A 1 96 ? 8.765 10.116 0.397 1.00 98.12 96 GLY A CA 1
ATOM 710 C C . GLY A 1 96 ? 8.107 10.939 -0.706 1.00 98.12 96 GLY A C 1
ATOM 711 O O . GLY A 1 96 ? 7.029 11.492 -0.493 1.00 98.12 96 GLY A O 1
ATOM 712 N N . ARG A 1 97 ? 8.685 10.929 -1.914 1.00 98.31 97 ARG A N 1
ATOM 713 C CA . ARG A 1 97 ? 8.113 11.609 -3.087 1.00 98.31 97 ARG A CA 1
ATOM 714 C C . ARG A 1 97 ? 6.712 11.112 -3.429 1.00 98.31 97 ARG A C 1
ATOM 716 O O . ARG A 1 97 ? 5.834 11.931 -3.676 1.00 98.31 97 ARG A O 1
ATOM 723 N N . ALA A 1 98 ? 6.483 9.800 -3.403 1.00 97.81 98 ALA A N 1
ATOM 724 C CA . ALA A 1 98 ? 5.157 9.234 -3.634 1.00 97.81 98 ALA A CA 1
ATOM 725 C C . ALA A 1 98 ? 4.143 9.714 -2.582 1.00 97.81 98 ALA A C 1
ATOM 727 O O . ALA A 1 98 ? 3.020 10.058 -2.931 1.00 97.81 98 ALA A O 1
ATOM 728 N N . ALA A 1 99 ? 4.556 9.824 -1.321 1.00 97.56 99 ALA A N 1
ATOM 729 C CA . ALA A 1 99 ? 3.726 10.322 -0.228 1.00 97.56 99 ALA A CA 1
ATOM 730 C C . ALA A 1 99 ? 3.633 11.859 -0.130 1.00 97.56 99 ALA A C 1
ATOM 732 O O . ALA A 1 99 ? 2.964 12.364 0.770 1.00 97.56 99 ALA A O 1
ATOM 733 N N . GLY A 1 100 ? 4.316 12.613 -0.998 1.00 97.88 100 GLY A N 1
ATOM 734 C CA . GLY A 1 100 ? 4.358 14.078 -0.929 1.00 97.88 100 GLY A CA 1
ATOM 735 C C . GLY A 1 100 ? 5.126 14.632 0.279 1.00 97.88 100 GLY A C 1
ATOM 736 O O . GLY A 1 100 ? 4.848 15.742 0.725 1.00 97.88 100 GLY A O 1
ATOM 737 N N . ILE A 1 101 ? 6.078 13.873 0.830 1.00 98.31 101 ILE A N 1
ATOM 738 C CA . ILE A 1 101 ? 6.901 14.263 1.985 1.00 98.31 101 ILE A CA 1
ATOM 739 C C . ILE A 1 101 ? 8.395 14.071 1.703 1.00 98.31 101 ILE A C 1
ATOM 741 O O . ILE A 1 101 ? 8.803 13.453 0.722 1.00 98.31 101 ILE A O 1
ATOM 745 N N . THR A 1 102 ? 9.247 14.593 2.584 1.00 98.50 102 THR A N 1
ATOM 746 C CA . THR A 1 102 ? 10.697 14.409 2.443 1.00 98.50 102 THR A CA 1
ATOM 747 C C . THR A 1 102 ? 11.115 12.959 2.710 1.00 98.50 102 THR A C 1
ATOM 749 O O . THR A 1 102 ? 10.459 12.233 3.465 1.00 98.50 102 THR A O 1
ATOM 752 N N . ARG A 1 103 ? 12.272 12.556 2.164 1.00 98.38 103 ARG A N 1
ATOM 753 C CA . ARG A 1 103 ? 12.936 11.280 2.490 1.00 98.38 103 ARG A CA 1
ATOM 754 C C . ARG A 1 103 ? 13.061 11.068 4.002 1.00 98.38 103 ARG A C 1
ATOM 756 O O . ARG A 1 103 ? 12.797 9.971 4.487 1.00 98.38 103 ARG A O 1
ATOM 763 N N . GLN A 1 104 ? 13.508 12.094 4.729 1.00 98.38 104 GLN A N 1
ATOM 764 C CA . GLN A 1 104 ? 13.745 12.006 6.170 1.00 98.38 104 GLN A CA 1
ATOM 765 C C . GLN A 1 104 ? 12.433 11.774 6.922 1.00 98.38 104 GLN A C 1
ATOM 767 O O . GLN A 1 104 ? 12.347 10.837 7.711 1.00 98.38 104 GLN A O 1
ATOM 772 N N . SER A 1 105 ? 11.386 12.539 6.594 1.00 98.25 105 SER A N 1
ATOM 773 C CA . SER A 1 105 ? 10.058 12.365 7.190 1.00 98.25 105 SER A CA 1
ATOM 774 C C . SER A 1 105 ? 9.480 10.974 6.918 1.00 98.25 105 SER A C 1
ATOM 776 O O . SER A 1 105 ? 8.879 10.381 7.810 1.00 98.25 105 SER A O 1
ATOM 778 N N . ALA A 1 106 ? 9.676 10.430 5.712 1.00 98.25 106 ALA A N 1
ATOM 779 C CA . ALA A 1 106 ? 9.260 9.066 5.386 1.00 98.25 106 ALA A CA 1
ATOM 780 C C . ALA A 1 106 ? 10.028 8.024 6.216 1.00 98.25 106 ALA A C 1
ATOM 782 O O . ALA A 1 106 ? 9.419 7.132 6.807 1.00 98.25 106 ALA A O 1
ATOM 783 N N . HIS A 1 107 ? 11.355 8.161 6.301 1.00 98.25 107 HIS A N 1
ATOM 784 C CA . HIS A 1 107 ? 12.205 7.252 7.066 1.00 98.25 107 HIS A CA 1
ATOM 785 C C . HIS A 1 107 ? 11.847 7.253 8.558 1.00 98.25 107 HIS A C 1
ATOM 787 O O . HIS A 1 107 ? 11.580 6.197 9.122 1.00 98.25 107 HIS A O 1
ATOM 793 N N . GLU A 1 108 ? 11.804 8.421 9.200 1.00 98.25 108 GLU A N 1
ATOM 794 C CA . GLU A 1 108 ? 11.496 8.546 10.631 1.00 98.25 108 GLU A CA 1
ATOM 795 C C . GLU A 1 108 ? 10.112 7.986 10.972 1.00 98.25 108 GLU A C 1
ATOM 797 O O . GLU A 1 108 ? 9.944 7.291 11.973 1.00 98.25 108 GLU A O 1
ATOM 802 N N . ARG A 1 109 ? 9.123 8.242 10.109 1.00 97.25 109 ARG A N 1
ATOM 803 C CA . ARG A 1 109 ? 7.741 7.812 10.329 1.00 97.25 109 ARG A CA 1
ATOM 804 C C . ARG A 1 109 ? 7.550 6.305 10.171 1.00 97.25 109 ARG A C 1
ATOM 806 O O . ARG A 1 109 ? 6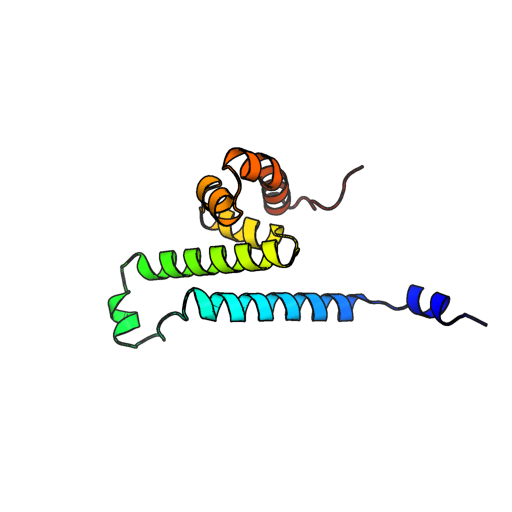.742 5.718 10.892 1.00 97.25 109 ARG A O 1
ATOM 813 N N . TRP A 1 110 ? 8.232 5.682 9.211 1.00 98.00 110 TRP A N 1
ATOM 814 C CA . TRP A 1 110 ? 7.877 4.332 8.765 1.00 98.00 110 TRP A CA 1
ATOM 815 C C . TRP A 1 110 ? 8.977 3.287 8.898 1.00 98.00 110 TRP A C 1
ATOM 817 O O . TRP A 1 110 ? 8.644 2.111 9.044 1.00 98.00 110 TRP A O 1
ATOM 827 N N . ALA A 1 111 ? 10.258 3.662 8.905 1.00 97.06 111 ALA A N 1
ATOM 828 C CA . ALA A 1 111 ? 11.342 2.684 9.001 1.00 97.06 111 ALA A CA 1
ATOM 829 C C . ALA A 1 111 ? 11.258 1.805 10.263 1.00 97.06 111 ALA A C 1
ATOM 831 O O . ALA A 1 111 ? 11.394 0.589 10.117 1.00 97.06 111 ALA A O 1
ATOM 832 N N . PRO A 1 112 ? 10.943 2.337 11.465 1.00 96.88 112 PRO A N 1
ATOM 833 C CA . PRO A 1 112 ? 10.782 1.499 12.654 1.00 96.88 112 PRO A CA 1
ATOM 834 C C . PRO A 1 112 ? 9.630 0.492 12.530 1.00 96.88 112 PRO A C 1
ATOM 836 O O . PRO A 1 112 ? 9.771 -0.657 12.939 1.00 96.88 112 PRO A O 1
ATOM 839 N N . ARG A 1 113 ? 8.504 0.900 11.924 1.00 96.69 113 ARG A N 1
ATOM 840 C CA . ARG A 1 113 ? 7.322 0.040 11.734 1.00 96.69 113 ARG A CA 1
ATOM 841 C C . ARG A 1 113 ? 7.611 -1.091 10.749 1.00 96.69 113 ARG A C 1
ATOM 843 O O . ARG A 1 113 ? 7.296 -2.240 11.034 1.00 96.69 113 ARG A O 1
ATOM 850 N N . VAL A 1 114 ? 8.257 -0.778 9.624 1.00 96.12 114 VAL A N 1
ATOM 851 C CA . VAL A 1 114 ? 8.677 -1.788 8.640 1.00 96.12 114 VAL A CA 1
ATOM 852 C C . VAL A 1 114 ? 9.679 -2.761 9.266 1.00 96.12 114 VAL A C 1
ATOM 854 O O . VAL A 1 114 ? 9.515 -3.970 9.136 1.00 96.12 114 VAL A O 1
ATOM 857 N N . ALA A 1 115 ? 10.671 -2.256 10.006 1.00 94.44 115 ALA A N 1
ATOM 858 C CA . ALA A 1 115 ? 11.656 -3.096 10.683 1.00 94.44 115 ALA A CA 1
ATOM 859 C C . ALA A 1 115 ? 11.029 -4.021 11.739 1.00 94.44 115 ALA A C 1
ATOM 861 O O . ALA A 1 115 ? 11.494 -5.147 11.908 1.00 94.44 115 ALA A O 1
ATOM 862 N N . ALA A 1 116 ? 9.982 -3.575 12.442 1.00 94.19 116 ALA A N 1
ATOM 863 C CA . ALA A 1 116 ? 9.243 -4.415 13.381 1.00 94.19 116 ALA A CA 1
ATOM 864 C C . ALA A 1 116 ? 8.587 -5.605 12.665 1.00 94.19 116 ALA A C 1
ATOM 866 O O . ALA A 1 116 ? 8.861 -6.746 13.037 1.00 94.19 116 ALA A O 1
ATOM 867 N N . VAL A 1 117 ? 7.844 -5.351 11.581 1.00 91.62 117 VAL A N 1
ATOM 868 C CA . VAL A 1 117 ? 7.188 -6.403 10.785 1.00 91.62 117 VAL A CA 1
ATOM 869 C C . VAL A 1 117 ? 8.204 -7.400 10.230 1.00 91.62 117 VAL A C 1
ATOM 871 O O . VAL A 1 117 ? 8.035 -8.605 10.394 1.00 91.62 117 VAL A O 1
ATOM 874 N N . THR A 1 118 ? 9.296 -6.923 9.624 1.00 86.12 118 THR A N 1
ATOM 875 C CA . THR A 1 118 ? 10.330 -7.811 9.062 1.00 86.12 118 THR A CA 1
ATOM 876 C C . THR A 1 118 ? 11.055 -8.626 10.138 1.00 86.12 118 THR A C 1
ATOM 878 O O . THR A 1 118 ? 11.507 -9.733 9.865 1.00 86.12 118 THR A O 1
ATOM 881 N N . ALA A 1 119 ? 11.144 -8.115 11.368 1.00 85.75 119 ALA A N 1
ATOM 882 C CA . ALA A 1 119 ? 11.705 -8.839 12.506 1.00 85.75 119 ALA A CA 1
ATOM 883 C C . ALA A 1 119 ? 10.701 -9.787 13.193 1.00 85.75 119 ALA A C 1
ATOM 885 O O . ALA A 1 119 ? 11.047 -10.375 14.217 1.00 85.75 119 ALA A O 1
ATOM 886 N N . GLY A 1 120 ? 9.465 -9.903 12.692 1.00 79.31 120 GLY A N 1
ATOM 887 C CA . GLY A 1 120 ? 8.405 -10.695 13.324 1.00 79.31 120 GLY A CA 1
ATOM 888 C C . GLY A 1 120 ? 7.897 -10.111 14.646 1.00 79.31 120 GLY A C 1
ATOM 889 O O . GLY A 1 120 ? 7.305 -10.827 15.447 1.00 79.31 120 GLY A O 1
ATOM 890 N N . ARG A 1 121 ? 8.144 -8.820 14.904 1.00 65.38 121 ARG A N 1
ATOM 891 C CA . ARG A 1 121 ? 7.595 -8.094 16.053 1.00 65.38 121 ARG A CA 1
ATOM 892 C C . ARG A 1 121 ? 6.307 -7.414 15.624 1.00 65.38 121 ARG A C 1
ATOM 894 O O . ARG A 1 121 ? 6.323 -6.614 14.692 1.00 65.38 121 ARG A O 1
ATOM 901 N N . ASP A 1 122 ? 5.215 -7.719 16.314 1.00 57.97 122 ASP A N 1
ATOM 902 C CA . ASP A 1 122 ? 3.930 -7.074 16.069 1.00 57.97 122 ASP A CA 1
ATOM 903 C C . ASP A 1 122 ? 4.049 -5.561 16.355 1.00 57.97 122 ASP A C 1
ATOM 905 O O . ASP A 1 122 ? 4.336 -5.172 17.492 1.00 57.97 122 ASP A O 1
ATOM 909 N N . PRO A 1 123 ? 3.889 -4.675 15.353 1.00 58.78 123 PRO A N 1
ATOM 910 C CA . PRO A 1 123 ? 4.000 -3.232 15.554 1.00 58.78 123 PRO A CA 1
ATOM 911 C C . PRO A 1 123 ? 2.819 -2.637 16.348 1.00 58.78 123 PRO A C 1
ATOM 913 O O . PRO A 1 123 ? 2.812 -1.426 16.580 1.00 58.78 123 PRO A O 1
ATOM 916 N N . GLY A 1 124 ? 1.829 -3.452 16.741 1.00 51.25 124 GLY A N 1
ATOM 917 C CA . GLY A 1 124 ? 0.603 -3.033 17.426 1.00 51.25 124 GLY A CA 1
ATOM 918 C C . GLY A 1 124 ? 0.686 -2.851 18.946 1.00 51.25 124 GLY A C 1
ATOM 919 O O . GLY A 1 124 ? -0.251 -2.313 19.529 1.00 51.25 124 GLY A O 1
ATOM 920 N N . THR A 1 125 ? 1.776 -3.236 19.614 1.00 45.94 125 THR A N 1
ATOM 921 C CA . THR A 1 125 ? 1.910 -3.050 21.072 1.00 45.94 125 THR A CA 1
ATOM 922 C C . THR A 1 125 ? 2.811 -1.860 21.398 1.00 45.94 125 THR A C 1
ATOM 924 O O . THR A 1 125 ? 4.037 -1.938 21.320 1.00 45.94 125 THR A O 1
ATOM 927 N N . ARG A 1 126 ? 2.207 -0.736 21.802 1.00 37.44 126 ARG A N 1
ATOM 928 C CA . ARG A 1 126 ? 2.879 0.217 22.701 1.00 37.44 126 ARG A CA 1
ATOM 929 C C . ARG A 1 126 ? 2.492 -0.106 24.151 1.00 37.44 126 ARG A C 1
ATOM 931 O O . ARG A 1 126 ? 1.359 -0.538 24.353 1.00 37.44 126 ARG A O 1
ATOM 938 N N . PRO A 1 127 ? 3.414 0.076 25.115 1.00 42.38 127 PRO A N 1
ATOM 939 C CA . PRO A 1 127 ? 3.093 0.035 26.541 1.00 42.38 127 PRO A CA 1
ATOM 940 C C . PRO A 1 127 ? 2.121 1.150 26.944 1.00 42.38 127 PRO A C 1
ATOM 942 O O . PRO A 1 127 ? 2.079 2.186 26.235 1.00 42.38 127 PRO A O 1
#

pLDDT: mean 92.23, std 10.94, range [37.44, 98.56]